Protein AF-A0A9X2T0P3-F1 (afdb_monomer_lite)

Organism: NCBI:txid2961943

pLDDT: mean 76.22, std 13.5, range [40.12, 92.62]

Sequence (86 aa):
MSDKIKVDTLVINYPERNQIYSTELRMKGEVSETVLVNIEGIKSLQLPPGIYDSLIYKGDWYGNPMVLEVKGNSGTQLEFCANFYF

Radius of gyration: 13.49 Å; chains: 1; bounding box: 28×21×44 Å

Secondary structure (DSSP, 8-state):
--------------TTTTT--EEEEEEEEEESS-EEEEETTTEEEEE-SEEEEEEEEEEE---SSPPEEEE--TT-EEEEEEEEE-

Foldseek 3Di:
DDQDFPFDWDADPDPVLVVFFKKWKWKWWFDQAWKWKDFPPPDIDIDGGDTDTDTPDIGTDDDRTGTIGMGDDPVTDMDMDMDTDD

Structure (mmCIF, N/CA/C/O backbone):
data_AF-A0A9X2T0P3-F1
#
_entry.id   AF-A0A9X2T0P3-F1
#
loop_
_atom_site.group_PDB
_atom_site.id
_atom_site.type_symbol
_atom_site.label_atom_id
_atom_site.label_alt_id
_atom_site.label_comp_id
_atom_site.label_asym_id
_atom_site.label_entity_id
_atom_site.label_seq_id
_atom_site.pdbx_PDB_ins_code
_atom_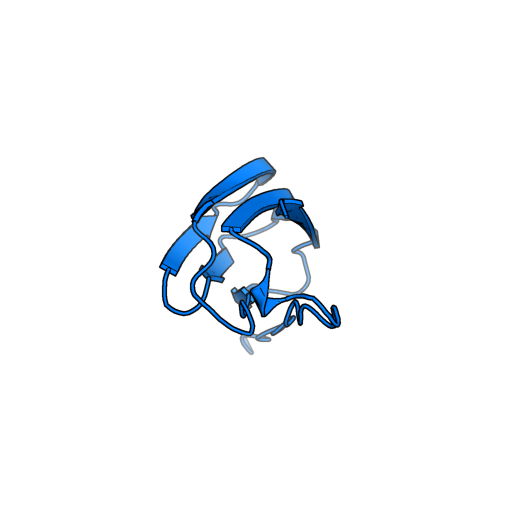site.Cartn_x
_atom_site.Cartn_y
_atom_site.Cartn_z
_atom_site.occupancy
_atom_site.B_iso_or_equiv
_atom_site.auth_seq_id
_atom_site.auth_comp_id
_atom_site.auth_asym_id
_atom_site.auth_atom_id
_atom_site.pdbx_PDB_model_num
ATOM 1 N N . MET A 1 1 ? -3.323 -1.255 27.597 1.00 40.12 1 MET A N 1
ATOM 2 C CA . MET A 1 1 ? -3.831 -1.419 26.222 1.00 40.12 1 MET A CA 1
ATOM 3 C C . MET A 1 1 ? -2.629 -1.750 25.369 1.00 40.12 1 MET A C 1
ATOM 5 O O . MET A 1 1 ? -1.701 -0.959 25.348 1.00 40.12 1 MET A O 1
ATOM 9 N N . SER A 1 2 ? -2.558 -2.968 24.839 1.00 40.91 2 SER A N 1
ATOM 10 C CA . SER A 1 2 ? -1.423 -3.399 24.024 1.00 40.91 2 SER A CA 1
ATOM 11 C C . SER A 1 2 ? -1.684 -2.974 22.587 1.00 40.91 2 SER A C 1
ATOM 13 O O . SER A 1 2 ? -2.599 -3.517 21.970 1.00 40.91 2 SER A O 1
ATOM 15 N N . ASP A 1 3 ? -0.899 -2.021 22.087 1.00 42.62 3 ASP A N 1
ATOM 16 C CA . ASP A 1 3 ? -0.865 -1.653 20.673 1.00 42.62 3 ASP A CA 1
ATOM 17 C C . ASP A 1 3 ? -0.466 -2.896 19.870 1.00 42.62 3 ASP A C 1
ATOM 19 O O . ASP A 1 3 ? 0.689 -3.330 19.869 1.00 42.62 3 ASP A O 1
ATOM 23 N N . LYS A 1 4 ? -1.447 -3.555 19.250 1.00 50.62 4 LYS A N 1
ATOM 24 C CA . LYS A 1 4 ? -1.191 -4.707 18.386 1.00 50.62 4 LYS A CA 1
ATOM 25 C C . LYS A 1 4 ? -0.805 -4.173 17.017 1.00 50.62 4 LYS A C 1
ATOM 27 O O . LYS A 1 4 ? -1.665 -3.852 16.211 1.00 50.62 4 LYS A O 1
ATOM 32 N N . ILE A 1 5 ? 0.494 -4.093 16.757 1.00 51.09 5 ILE A N 1
ATOM 33 C CA . ILE A 1 5 ? 1.016 -3.733 15.439 1.00 51.09 5 ILE A CA 1
ATOM 34 C C . ILE A 1 5 ? 0.763 -4.914 14.494 1.00 51.09 5 ILE A C 1
ATOM 36 O O . ILE A 1 5 ? 1.433 -5.942 14.589 1.00 51.09 5 ILE A O 1
ATOM 40 N N . LYS A 1 6 ? -0.212 -4.790 13.590 1.00 55.91 6 LYS A N 1
ATOM 41 C CA . LYS A 1 6 ? -0.380 -5.733 12.480 1.00 55.91 6 LYS A CA 1
ATOM 42 C C . LYS A 1 6 ? 0.439 -5.243 11.286 1.00 55.91 6 LYS A C 1
ATO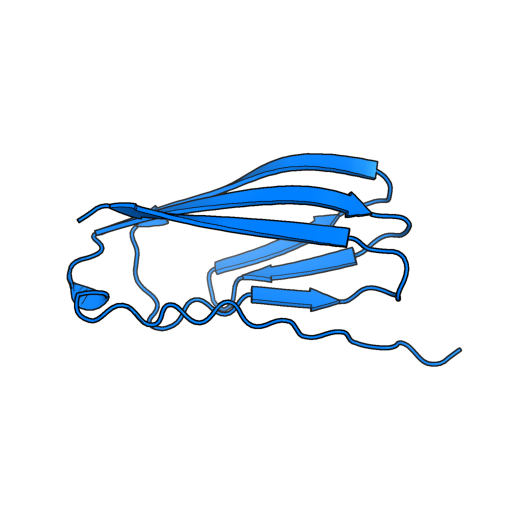M 44 O O . LYS A 1 6 ? -0.067 -4.499 10.459 1.00 55.91 6 LYS A O 1
ATOM 49 N N . VAL A 1 7 ? 1.700 -5.666 11.210 1.00 51.62 7 VAL A N 1
ATOM 50 C CA . VAL A 1 7 ? 2.542 -5.433 10.027 1.00 51.62 7 VAL A CA 1
ATOM 51 C C . VAL A 1 7 ? 2.097 -6.395 8.930 1.00 51.62 7 VAL A C 1
ATOM 53 O O . VAL A 1 7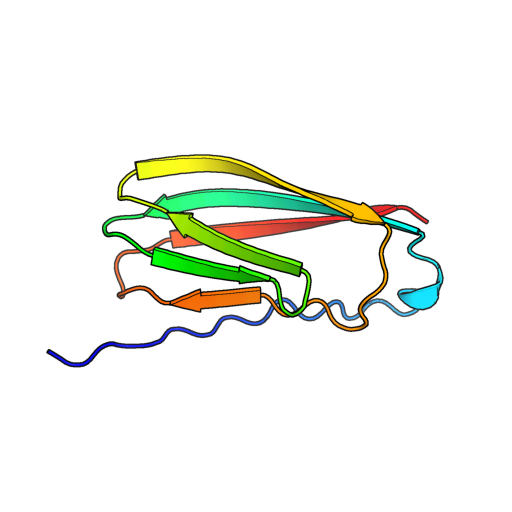 ? 2.187 -7.608 9.112 1.00 51.62 7 VAL A O 1
ATOM 56 N N . ASP A 1 8 ? 1.601 -5.862 7.819 1.00 56.16 8 ASP A N 1
ATOM 57 C CA . ASP A 1 8 ? 1.323 -6.633 6.609 1.00 56.16 8 ASP A CA 1
ATOM 58 C C . ASP A 1 8 ? 2.233 -6.116 5.496 1.00 56.16 8 ASP A C 1
ATOM 60 O O . ASP A 1 8 ? 2.191 -4.928 5.183 1.00 56.16 8 ASP A O 1
ATOM 64 N N . THR A 1 9 ? 3.090 -6.983 4.953 1.00 56.00 9 THR A N 1
ATOM 65 C CA . THR A 1 9 ? 4.121 -6.606 3.980 1.00 56.00 9 THR A CA 1
ATOM 66 C C . THR A 1 9 ? 3.685 -7.023 2.583 1.00 56.00 9 THR A C 1
ATOM 68 O O . THR A 1 9 ? 3.666 -8.212 2.260 1.00 56.00 9 THR A O 1
ATOM 71 N N . LEU A 1 10 ? 3.415 -6.053 1.708 1.00 59.78 10 LEU A N 1
ATOM 72 C CA . LEU A 1 10 ? 3.173 -6.330 0.291 1.00 59.78 10 LEU A CA 1
ATOM 73 C C . LEU A 1 10 ? 4.496 -6.626 -0.434 1.00 59.78 10 LEU A C 1
ATOM 75 O O . LEU A 1 10 ? 5.144 -5.727 -0.952 1.00 59.78 10 LEU A O 1
ATOM 79 N N . VAL A 1 11 ? 4.912 -7.891 -0.501 1.00 61.06 11 VAL A N 1
ATOM 80 C CA . VAL A 1 11 ? 6.108 -8.273 -1.271 1.00 61.06 11 VAL A CA 1
ATOM 81 C C . VAL A 1 11 ? 5.746 -8.489 -2.738 1.00 61.06 11 VAL A C 1
ATOM 83 O O . VAL A 1 11 ? 4.970 -9.383 -3.076 1.00 61.06 11 VAL A O 1
ATOM 86 N N . ILE A 1 12 ? 6.369 -7.725 -3.635 1.00 59.72 12 ILE A N 1
ATOM 87 C CA . ILE A 1 12 ? 6.229 -7.940 -5.081 1.00 59.72 12 ILE A CA 1
ATOM 88 C C . ILE A 1 12 ? 7.125 -9.099 -5.490 1.00 59.72 12 ILE A C 1
ATOM 90 O O . ILE A 1 12 ? 8.317 -8.948 -5.772 1.00 59.72 12 ILE A O 1
ATOM 94 N N . ASN A 1 13 ? 6.533 -10.286 -5.513 1.00 58.38 13 ASN A N 1
ATOM 95 C CA . ASN A 1 13 ? 7.186 -11.498 -5.976 1.00 58.38 13 ASN A CA 1
ATOM 96 C C . ASN A 1 13 ? 6.979 -11.680 -7.491 1.00 58.38 13 ASN A C 1
ATOM 98 O O . ASN A 1 13 ? 6.308 -12.616 -7.920 1.00 58.38 13 ASN A O 1
ATOM 102 N N . TYR A 1 14 ? 7.509 -10.750 -8.297 1.00 59.34 14 TYR A N 1
ATOM 103 C CA . TYR A 1 14 ? 7.413 -10.788 -9.763 1.00 59.34 14 TYR A CA 1
ATOM 104 C C . TYR A 1 14 ? 8.809 -10.903 -10.409 1.00 59.34 14 TYR A C 1
ATOM 106 O O . TYR A 1 14 ? 9.709 -10.143 -10.035 1.00 59.34 14 TYR A O 1
ATOM 114 N N . PRO A 1 15 ? 9.027 -11.826 -11.368 1.00 58.12 15 PRO A N 1
ATOM 115 C CA . PRO A 1 15 ? 10.351 -12.088 -11.946 1.00 58.12 15 PRO A CA 1
ATOM 116 C C . PRO A 1 15 ? 10.924 -10.893 -12.724 1.00 58.12 15 PRO A C 1
ATOM 118 O O . PRO A 1 15 ? 12.136 -10.693 -12.739 1.00 58.12 15 PRO A O 1
ATOM 121 N N . GLU A 1 16 ? 10.068 -10.046 -13.295 1.00 65.25 16 GLU A N 1
ATOM 122 C CA . GLU A 1 16 ? 10.460 -8.873 -14.091 1.00 65.25 16 GLU A CA 1
ATOM 123 C C . GLU A 1 16 ? 10.370 -7.565 -13.297 1.00 65.25 16 GLU A C 1
ATOM 125 O O . GLU A 1 16 ? 10.281 -6.484 -13.864 1.00 65.25 16 GLU A O 1
ATOM 130 N N . ARG A 1 17 ? 10.426 -7.625 -11.963 1.00 65.75 17 ARG A N 1
ATOM 131 C CA . ARG A 1 17 ? 10.357 -6.451 -11.068 1.00 65.75 17 ARG A CA 1
ATOM 132 C C . ARG A 1 17 ? 11.348 -5.313 -11.372 1.00 65.75 17 ARG A C 1
ATOM 134 O O . ARG A 1 17 ? 11.142 -4.199 -10.911 1.00 65.75 17 ARG A O 1
ATOM 141 N N . ASN A 1 18 ? 12.417 -5.595 -12.120 1.00 70.50 18 ASN A N 1
ATOM 142 C CA . ASN A 1 18 ? 13.410 -4.607 -12.561 1.00 70.50 18 ASN A CA 1
ATOM 143 C C . ASN A 1 18 ? 13.035 -3.915 -13.887 1.00 70.50 18 ASN A C 1
ATOM 145 O O . ASN A 1 18 ? 13.727 -2.992 -14.297 1.00 70.50 18 ASN A O 1
ATOM 149 N N . GLN A 1 19 ? 11.993 -4.389 -14.575 1.00 74.75 19 GLN A N 1
ATOM 150 C CA . GLN A 1 19 ? 11.440 -3.788 -15.793 1.00 74.75 19 GLN A CA 1
ATOM 151 C C . GLN A 1 19 ? 10.250 -2.870 -15.486 1.00 74.75 19 GLN A C 1
ATOM 153 O O . GLN A 1 19 ? 9.790 -2.150 -16.361 1.00 74.75 19 GLN A O 1
ATOM 158 N N . ILE A 1 20 ? 9.762 -2.876 -14.242 1.00 77.12 20 ILE A N 1
ATOM 159 C CA . ILE A 1 20 ? 8.713 -1.961 -13.806 1.00 77.12 20 ILE A CA 1
ATOM 160 C C . ILE A 1 20 ? 9.288 -0.546 -13.867 1.00 77.12 20 ILE A C 1
ATOM 162 O O . ILE A 1 20 ? 10.215 -0.231 -13.122 1.00 77.12 20 ILE A O 1
ATOM 166 N N . TYR A 1 21 ? 8.737 0.304 -14.731 1.00 81.81 21 TYR A N 1
ATOM 167 C CA . TYR A 1 21 ? 9.120 1.715 -14.794 1.00 81.81 21 TYR A CA 1
ATOM 168 C C . TYR A 1 21 ? 8.179 2.595 -13.969 1.00 81.81 21 TYR A C 1
ATOM 170 O O . TYR A 1 21 ? 8.587 3.656 -13.508 1.00 81.81 21 TYR A O 1
ATOM 178 N N . SER A 1 22 ? 6.935 2.163 -13.735 1.00 85.81 22 SER A N 1
ATOM 179 C CA . SER A 1 22 ? 5.960 2.904 -12.931 1.00 85.81 22 SER A CA 1
ATOM 180 C C . SER A 1 22 ? 5.013 1.979 -12.171 1.00 85.81 22 SER A C 1
ATOM 182 O O . SER A 1 22 ? 4.753 0.844 -12.574 1.00 85.81 22 SER A O 1
ATOM 184 N N . THR A 1 23 ? 4.466 2.473 -11.063 1.00 86.00 23 THR A N 1
ATOM 185 C CA . THR A 1 23 ? 3.426 1.785 -10.300 1.00 86.00 23 THR A CA 1
ATOM 186 C C . THR A 1 23 ? 2.336 2.743 -9.834 1.00 86.00 23 THR A C 1
ATOM 188 O O . THR A 1 23 ? 2.564 3.935 -9.606 1.00 86.00 23 THR A O 1
ATOM 191 N N . GLU A 1 24 ? 1.138 2.194 -9.667 1.00 89.19 24 GLU A N 1
ATOM 192 C CA . GLU A 1 24 ? 0.023 2.829 -8.981 1.00 89.19 24 GLU A CA 1
ATOM 193 C C . GLU A 1 24 ? -0.408 1.956 -7.803 1.00 89.19 24 GLU A C 1
ATOM 195 O O . GLU A 1 24 ? -0.764 0.794 -7.992 1.00 89.19 24 GLU A O 1
ATOM 200 N N . LEU A 1 25 ? -0.426 2.525 -6.598 1.00 87.06 25 LEU A N 1
ATOM 201 C CA . LEU A 1 25 ? -0.924 1.867 -5.396 1.00 87.06 25 LEU A CA 1
ATOM 202 C C . LEU A 1 25 ? -2.258 2.481 -4.991 1.00 87.06 25 LEU A C 1
ATOM 204 O O . LEU A 1 25 ? -2.349 3.675 -4.682 1.00 87.06 25 LEU A O 1
ATOM 208 N N . ARG A 1 26 ? -3.289 1.644 -4.953 1.00 90.00 26 ARG A N 1
ATOM 209 C CA . ARG A 1 26 ? -4.616 1.981 -4.448 1.00 90.00 26 ARG A CA 1
ATOM 210 C C . ARG A 1 26 ? -4.873 1.293 -3.122 1.00 90.00 26 ARG A C 1
ATOM 212 O O . ARG A 1 26 ? -4.400 0.188 -2.873 1.00 90.00 26 ARG A O 1
ATOM 219 N N . MET A 1 27 ? -5.663 1.965 -2.304 1.00 89.75 27 MET A N 1
ATOM 220 C CA . MET A 1 27 ? -6.112 1.493 -1.012 1.00 89.75 27 MET A CA 1
ATOM 221 C C . MET A 1 27 ? -7.628 1.602 -0.947 1.00 89.75 27 MET A C 1
ATOM 223 O O . MET A 1 27 ? -8.193 2.648 -1.281 1.00 89.75 27 MET A O 1
ATOM 227 N N . LYS A 1 28 ? -8.272 0.533 -0.491 1.00 91.00 28 LYS A N 1
ATOM 228 C CA . LYS A 1 28 ? -9.711 0.490 -0.263 1.00 91.00 28 LYS A CA 1
ATOM 229 C C . LYS A 1 28 ? -10.007 -0.152 1.080 1.00 91.00 28 LYS A C 1
ATOM 231 O O . LYS A 1 28 ? -9.331 -1.097 1.462 1.00 91.00 28 LYS A O 1
ATOM 236 N N . GLY A 1 29 ? -11.021 0.333 1.782 1.00 89.19 29 GLY A N 1
ATOM 237 C CA . GLY A 1 29 ? -11.492 -0.316 2.999 1.00 89.19 29 GLY A CA 1
ATOM 238 C C . GLY A 1 29 ? -12.007 0.653 4.046 1.00 89.19 29 GLY A C 1
ATOM 239 O O . GLY A 1 29 ? -12.213 1.833 3.768 1.00 89.19 29 GLY A O 1
ATOM 240 N N . GLU A 1 30 ? -12.221 0.140 5.248 1.00 88.56 30 GLU A N 1
ATOM 241 C CA . GLU A 1 30 ? -12.721 0.904 6.384 1.00 88.56 30 GLU A CA 1
ATOM 242 C C . GLU A 1 30 ? -11.685 0.925 7.504 1.00 88.56 30 GLU A C 1
ATOM 244 O O . GLU A 1 30 ? -11.063 -0.085 7.853 1.00 88.56 30 GLU A O 1
ATOM 249 N N . VAL A 1 31 ? -11.519 2.110 8.074 1.00 87.75 31 VAL A N 1
ATOM 250 C CA . VAL A 1 31 ? -10.631 2.363 9.191 1.00 87.75 31 VAL A CA 1
ATOM 251 C C . VAL A 1 31 ? -11.480 2.833 10.369 1.00 87.75 31 VAL A C 1
ATOM 253 O O . VAL A 1 31 ? -12.128 3.874 10.304 1.00 87.75 31 VAL A O 1
ATOM 256 N N . SER A 1 32 ? -11.490 2.061 11.455 1.00 86.00 32 SER A N 1
ATOM 257 C CA . SER A 1 32 ? -12.296 2.357 12.648 1.00 86.00 32 SER A CA 1
ATOM 258 C C . SER A 1 32 ? -11.661 3.397 13.583 1.00 86.00 32 SER A C 1
ATOM 260 O O . SER A 1 32 ? -12.314 3.922 14.479 1.00 86.00 32 SER A O 1
ATOM 262 N N . GLU A 1 33 ? -10.370 3.666 13.414 1.00 83.75 33 GLU A N 1
ATOM 263 C CA . GLU A 1 33 ? -9.548 4.542 14.253 1.00 83.75 33 GLU A CA 1
ATOM 264 C C . GLU A 1 33 ? -8.409 5.136 13.420 1.00 83.75 33 GLU A C 1
ATOM 266 O O . GLU A 1 33 ? -8.165 4.684 12.316 1.00 83.75 33 GLU A O 1
ATOM 271 N N . THR A 1 34 ? -7.675 6.132 13.905 1.00 86.44 34 THR A N 1
ATOM 272 C CA . THR A 1 34 ? -6.567 6.662 13.100 1.00 86.44 34 THR A CA 1
ATOM 273 C C . THR A 1 34 ? -5.455 5.623 12.916 1.00 86.44 34 THR A C 1
ATOM 275 O O . THR A 1 34 ? -4.895 5.157 13.906 1.00 86.44 34 THR A O 1
ATOM 278 N N . VAL A 1 35 ? -5.074 5.324 11.671 1.00 86.50 35 VAL A N 1
ATOM 279 C CA . VAL A 1 35 ? -3.957 4.417 11.348 1.00 86.50 35 VAL A CA 1
ATOM 280 C C . VAL A 1 35 ? -2.827 5.128 10.619 1.00 86.50 35 VAL A C 1
ATOM 282 O O . VAL A 1 35 ? -3.031 6.132 9.934 1.00 86.50 35 VAL A O 1
ATOM 285 N N . LEU A 1 36 ? -1.616 4.594 10.761 1.00 86.38 36 LEU A N 1
ATOM 286 C CA . LEU A 1 36 ? -0.440 5.053 10.028 1.00 86.38 36 LEU A CA 1
ATOM 287 C C . LEU A 1 36 ? -0.086 4.030 8.948 1.00 86.38 36 LEU A C 1
ATOM 289 O O . LEU A 1 36 ? 0.159 2.869 9.260 1.00 86.38 36 LEU A O 1
ATOM 293 N N . VAL A 1 37 ? -0.032 4.470 7.695 1.00 85.31 37 VAL A N 1
ATOM 294 C CA . VAL A 1 37 ? 0.431 3.676 6.553 1.00 85.31 37 VAL A CA 1
ATOM 295 C C . VAL A 1 37 ? 1.769 4.233 6.093 1.00 85.31 37 VAL A C 1
ATOM 297 O O . VAL A 1 37 ? 1.851 5.369 5.629 1.00 85.31 37 VAL A O 1
ATOM 300 N N . ASN A 1 38 ? 2.822 3.437 6.215 1.00 83.19 38 ASN A N 1
ATOM 301 C CA . ASN A 1 38 ? 4.153 3.763 5.728 1.00 83.19 38 ASN A CA 1
ATOM 302 C C . ASN A 1 38 ? 4.419 3.011 4.428 1.00 83.19 38 ASN A C 1
ATOM 304 O O . ASN A 1 38 ? 4.272 1.793 4.365 1.00 83.19 38 ASN A O 1
ATOM 308 N N . ILE A 1 39 ? 4.840 3.749 3.409 1.00 81.88 39 ILE A N 1
ATOM 309 C CA . ILE A 1 39 ? 5.414 3.224 2.175 1.00 81.88 39 ILE A CA 1
ATOM 310 C C . ILE A 1 39 ? 6.923 3.446 2.294 1.00 81.88 39 ILE A C 1
ATOM 312 O O . ILE A 1 39 ? 7.380 4.594 2.238 1.00 81.88 39 ILE A O 1
ATOM 316 N N . GLU A 1 40 ? 7.681 2.375 2.541 1.00 76.25 40 GLU A N 1
ATOM 317 C CA . GLU A 1 40 ? 9.108 2.451 2.880 1.00 76.25 40 GLU A CA 1
ATOM 318 C C . GLU A 1 40 ? 9.896 3.260 1.841 1.00 76.25 40 GLU A C 1
ATOM 320 O O . GLU A 1 40 ? 9.788 3.036 0.636 1.00 76.25 40 GLU A O 1
ATOM 325 N N . GLY A 1 41 ? 10.666 4.245 2.316 1.00 74.69 41 GLY A N 1
ATOM 326 C CA . GLY A 1 41 ? 11.491 5.113 1.470 1.00 74.69 41 GLY A CA 1
ATOM 327 C C . GLY A 1 41 ? 10.722 6.118 0.600 1.00 74.69 41 GLY A C 1
ATOM 328 O O . GLY A 1 41 ? 11.359 6.889 -0.112 1.00 74.69 41 GLY A O 1
ATOM 329 N N . ILE A 1 42 ? 9.384 6.141 0.656 1.00 78.94 42 ILE A N 1
ATOM 330 C CA . ILE A 1 42 ? 8.546 6.981 -0.211 1.00 78.94 42 ILE A CA 1
ATOM 331 C C . ILE A 1 42 ? 7.740 7.996 0.603 1.00 78.94 42 ILE A C 1
ATOM 333 O O . ILE A 1 42 ? 7.911 9.203 0.427 1.00 78.94 42 ILE A O 1
ATOM 337 N N . LYS A 1 43 ? 6.816 7.539 1.459 1.00 83.94 43 LYS A N 1
ATOM 338 C CA . LYS A 1 43 ? 5.873 8.428 2.157 1.00 83.94 43 LYS A CA 1
ATOM 339 C C . LYS A 1 43 ? 5.201 7.741 3.343 1.00 83.94 43 LYS A C 1
ATOM 341 O O . LYS A 1 43 ? 4.935 6.546 3.301 1.00 83.94 43 LYS A O 1
ATOM 346 N N . SER A 1 44 ? 4.825 8.531 4.344 1.00 87.50 44 SER A N 1
ATOM 347 C CA . SER A 1 44 ? 3.914 8.126 5.420 1.00 87.50 44 SER A CA 1
ATOM 348 C C . SER A 1 44 ? 2.568 8.839 5.291 1.00 87.50 44 SER A C 1
ATOM 350 O O . SER A 1 44 ? 2.504 10.026 4.961 1.00 87.50 44 SER A O 1
ATOM 352 N N . LEU A 1 45 ? 1.485 8.114 5.553 1.00 88.06 45 LEU A N 1
ATOM 353 C CA . LEU A 1 45 ? 0.105 8.577 5.466 1.00 88.06 45 LEU A CA 1
ATOM 354 C C . LEU A 1 45 ? -0.596 8.314 6.796 1.00 88.06 45 LEU A C 1
ATOM 356 O O . LEU A 1 45 ? -0.608 7.187 7.279 1.00 88.06 45 LEU A O 1
ATOM 360 N N . GLN A 1 46 ? -1.206 9.348 7.367 1.00 89.81 46 GLN A N 1
ATOM 361 C CA . GLN A 1 46 ? -2.078 9.211 8.527 1.00 89.81 46 GLN A CA 1
ATOM 362 C C . GLN A 1 46 ? -3.528 9.209 8.045 1.00 89.81 46 GLN A C 1
ATOM 364 O O . GLN A 1 46 ? -3.980 10.172 7.424 1.00 89.81 46 GLN A O 1
ATOM 369 N N . LEU A 1 47 ? -4.238 8.118 8.305 1.00 88.12 47 LEU A N 1
ATOM 370 C CA . LEU A 1 47 ? -5.608 7.906 7.858 1.00 88.12 47 LEU A CA 1
ATOM 371 C C . LEU A 1 47 ? -6.540 8.012 9.064 1.00 88.12 47 LEU A C 1
ATOM 373 O O . LEU A 1 47 ? -6.485 7.130 9.919 1.00 88.12 47 LEU A O 1
ATOM 377 N N . PRO A 1 48 ? -7.343 9.083 9.192 1.00 89.81 48 PRO A N 1
ATOM 378 C CA . PRO A 1 48 ? -8.382 9.152 10.216 1.00 89.81 48 PRO A CA 1
ATOM 379 C C . PRO A 1 48 ? -9.450 8.050 10.042 1.00 89.81 48 PRO A C 1
ATOM 381 O O . PRO A 1 48 ? -9.474 7.356 9.028 1.00 89.81 48 PRO A O 1
ATOM 384 N N . PRO A 1 49 ? -10.362 7.878 11.014 1.00 90.00 49 PRO A N 1
ATOM 385 C CA . PRO A 1 49 ? -11.472 6.948 10.859 1.00 90.00 49 PRO A CA 1
ATOM 386 C C . PRO A 1 49 ? -12.325 7.303 9.636 1.00 90.00 49 PRO A C 1
ATOM 388 O O . PRO A 1 49 ? -12.669 8.471 9.434 1.00 90.00 49 PRO A O 1
ATOM 391 N N . GLY A 1 50 ? -12.689 6.305 8.837 1.00 90.44 50 GLY A N 1
ATOM 392 C CA . GLY A 1 50 ? -13.489 6.513 7.638 1.00 90.44 50 GLY A CA 1
ATOM 393 C C . GLY A 1 50 ? -13.410 5.376 6.629 1.00 90.44 50 GLY A C 1
ATOM 394 O O . GLY A 1 50 ? -12.698 4.388 6.809 1.00 90.44 50 GLY A O 1
ATOM 395 N N . ILE A 1 51 ? -14.161 5.548 5.543 1.00 92.19 51 ILE A N 1
ATOM 396 C CA . ILE A 1 51 ? -14.175 4.640 4.397 1.00 92.19 51 ILE A CA 1
ATOM 397 C C . ILE A 1 51 ? -13.307 5.246 3.299 1.00 92.19 51 ILE A C 1
ATOM 399 O O . ILE A 1 51 ? -13.464 6.415 2.941 1.00 92.19 51 ILE A O 1
ATOM 403 N N . TYR A 1 52 ? -12.415 4.433 2.750 1.00 89.06 52 TYR A N 1
ATOM 404 C CA . TYR A 1 52 ? -11.447 4.827 1.743 1.00 89.06 52 TYR A CA 1
ATOM 405 C C . TYR A 1 52 ? -11.639 4.044 0.449 1.00 89.06 52 TYR A C 1
ATOM 407 O O . TYR A 1 52 ? -11.840 2.831 0.452 1.00 89.06 52 TYR A O 1
ATOM 415 N N . ASP A 1 53 ? -11.507 4.764 -0.659 1.00 92.62 53 ASP A N 1
ATOM 416 C CA . ASP A 1 53 ? -11.200 4.254 -1.993 1.00 92.62 53 ASP A CA 1
ATOM 417 C C . ASP A 1 53 ? -10.297 5.309 -2.633 1.00 92.62 53 ASP A C 1
ATOM 419 O O . ASP A 1 53 ? -10.743 6.387 -3.034 1.00 92.62 53 ASP A O 1
ATOM 423 N N . SER A 1 54 ? -8.985 5.111 -2.538 1.00 90.12 54 SER A N 1
ATOM 424 C CA . SER A 1 54 ? -8.020 6.175 -2.807 1.00 90.12 54 SER A CA 1
ATOM 425 C C . SER A 1 54 ? -6.755 5.655 -3.468 1.00 90.12 54 SER A C 1
ATOM 427 O O . SER A 1 54 ? -6.177 4.648 -3.068 1.00 90.12 54 SER A O 1
ATOM 429 N N . LEU A 1 55 ? -6.297 6.393 -4.478 1.00 89.69 55 LEU A N 1
ATOM 430 C CA . LEU A 1 55 ? -4.953 6.257 -5.027 1.00 89.69 55 LEU A CA 1
ATOM 431 C C . LEU A 1 55 ? -3.973 6.926 -4.057 1.00 89.69 55 LEU A C 1
ATOM 433 O O . LEU A 1 55 ? -4.054 8.134 -3.837 1.00 89.69 55 LEU A O 1
ATOM 437 N N . ILE A 1 56 ? -3.067 6.145 -3.474 1.00 87.62 56 ILE A N 1
ATOM 438 C CA . ILE A 1 56 ? -2.143 6.610 -2.429 1.00 87.62 56 ILE A CA 1
ATOM 439 C C . ILE A 1 56 ? -0.705 6.775 -2.923 1.00 87.62 56 ILE A C 1
ATOM 441 O O . ILE A 1 56 ? 0.078 7.493 -2.300 1.00 87.62 56 ILE A O 1
ATOM 445 N N . TYR A 1 57 ? -0.370 6.175 -4.066 1.00 86.06 57 TYR A N 1
ATOM 446 C CA . TYR A 1 57 ? 0.901 6.392 -4.744 1.00 86.06 57 TYR A CA 1
ATOM 447 C C . TYR A 1 57 ? 0.750 6.217 -6.257 1.00 86.06 57 TYR A C 1
ATOM 449 O O . TYR A 1 57 ? 0.047 5.320 -6.718 1.00 86.06 57 TYR A O 1
ATOM 457 N N . LYS A 1 58 ? 1.412 7.088 -7.018 1.00 88.44 58 LYS A N 1
ATOM 458 C CA . LYS A 1 58 ? 1.602 6.979 -8.464 1.00 88.44 58 LYS A CA 1
ATOM 459 C C . LYS A 1 58 ? 2.945 7.596 -8.800 1.00 88.44 58 LYS A C 1
ATOM 461 O O . LYS A 1 58 ? 3.164 8.768 -8.495 1.00 88.44 58 LYS A O 1
ATOM 466 N N . GLY A 1 59 ? 3.822 6.825 -9.418 1.00 85.88 59 GLY A N 1
ATOM 467 C CA . GLY A 1 59 ? 5.139 7.325 -9.768 1.00 85.88 59 GLY A CA 1
ATOM 468 C C . GLY A 1 59 ? 6.040 6.258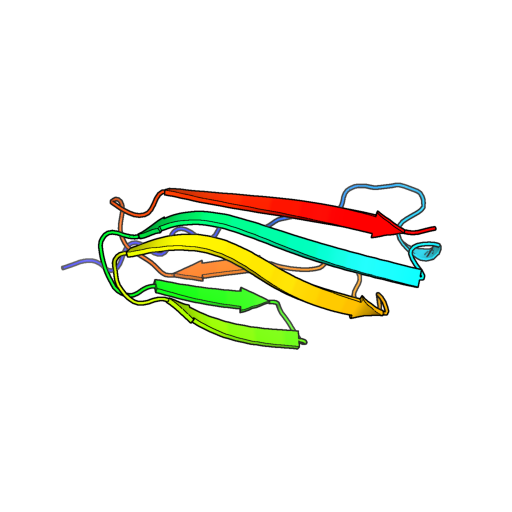 -10.343 1.00 85.88 59 GLY A C 1
ATOM 469 O O . GLY A 1 59 ? 5.615 5.131 -10.611 1.00 85.88 59 GLY A O 1
ATOM 470 N N . ASP A 1 60 ? 7.278 6.667 -10.553 1.00 81.75 60 ASP A N 1
ATOM 471 C CA . ASP A 1 60 ? 8.338 5.810 -11.048 1.00 81.75 60 ASP A CA 1
ATOM 472 C C . ASP A 1 60 ? 8.739 4.768 -9.997 1.00 81.75 60 ASP A C 1
ATOM 474 O O . ASP A 1 60 ? 8.735 5.029 -8.790 1.00 81.75 60 ASP A O 1
ATOM 478 N N . TRP A 1 61 ? 9.105 3.579 -10.460 1.00 72.31 61 TRP A N 1
ATOM 479 C CA . TRP A 1 61 ? 9.465 2.465 -9.594 1.00 72.31 61 TRP A CA 1
ATOM 480 C C . TRP A 1 61 ? 10.976 2.403 -9.351 1.00 72.31 61 TRP A C 1
ATOM 482 O O . TRP A 1 61 ? 11.751 2.127 -10.263 1.00 72.31 61 TRP A O 1
ATOM 492 N N . TYR A 1 62 ? 11.394 2.632 -8.103 1.00 65.88 62 TYR A N 1
ATOM 493 C CA . TYR A 1 62 ? 12.818 2.667 -7.734 1.00 65.88 62 TYR A CA 1
ATOM 494 C C . TYR A 1 62 ? 13.215 1.691 -6.614 1.00 65.88 62 TYR A C 1
ATOM 496 O O . TYR A 1 62 ? 14.404 1.527 -6.344 1.00 65.88 62 TYR A O 1
ATOM 504 N N . GLY A 1 63 ? 12.253 1.048 -5.943 1.00 59.03 63 GLY A N 1
ATOM 505 C CA . GLY A 1 63 ? 12.497 0.235 -4.747 1.00 59.03 63 GLY A CA 1
ATOM 506 C C . GLY A 1 63 ? 12.197 -1.236 -4.982 1.00 59.03 63 GLY A C 1
ATOM 507 O O . GLY A 1 63 ? 11.136 -1.574 -5.476 1.00 59.03 63 GLY A O 1
ATOM 508 N N . ASN A 1 64 ? 13.104 -2.131 -4.609 1.00 59.50 64 ASN A N 1
ATOM 509 C CA . ASN A 1 64 ? 12.869 -3.569 -4.677 1.00 59.50 64 ASN A CA 1
ATOM 510 C C . ASN A 1 64 ? 13.188 -4.202 -3.312 1.00 59.50 64 ASN A C 1
ATOM 512 O O . ASN A 1 64 ? 14.376 -4.332 -3.006 1.00 59.50 64 ASN A O 1
ATOM 516 N N . PRO A 1 65 ? 12.191 -4.614 -2.498 1.00 61.03 65 PRO A N 1
ATOM 517 C CA . PRO A 1 65 ? 10.727 -4.523 -2.675 1.00 61.03 65 PRO A CA 1
ATOM 518 C C . PRO A 1 65 ? 10.118 -3.179 -2.207 1.00 61.03 65 PRO A C 1
ATOM 520 O O . PRO A 1 65 ? 10.753 -2.436 -1.467 1.00 61.03 65 PRO A O 1
ATOM 523 N N . MET A 1 66 ? 8.861 -2.886 -2.580 1.00 69.75 66 MET A N 1
ATOM 524 C CA . MET A 1 66 ? 8.052 -1.865 -1.885 1.00 69.75 66 MET A CA 1
ATOM 525 C C . MET A 1 66 ? 7.483 -2.493 -0.627 1.00 69.75 66 MET A C 1
ATOM 527 O O . MET A 1 66 ? 6.689 -3.421 -0.706 1.00 69.75 66 MET A O 1
ATOM 531 N N . VAL A 1 67 ? 7.878 -1.981 0.526 1.00 71.06 67 VAL A N 1
ATOM 532 C CA . VAL A 1 67 ? 7.344 -2.429 1.806 1.00 71.06 67 VAL A CA 1
ATOM 533 C C . VAL A 1 67 ? 6.247 -1.464 2.224 1.00 71.06 67 VAL A C 1
ATOM 535 O O . VAL A 1 67 ? 6.462 -0.255 2.339 1.00 71.06 67 VAL A O 1
ATOM 538 N N . LEU A 1 68 ? 5.056 -2.017 2.430 1.00 75.50 68 LEU A N 1
ATOM 539 C CA . LEU A 1 68 ? 3.967 -1.337 3.112 1.00 75.50 68 LEU A CA 1
ATOM 540 C C . LEU A 1 68 ? 3.978 -1.781 4.567 1.00 75.50 68 LEU A C 1
ATOM 542 O O . LEU A 1 68 ? 4.136 -2.961 4.854 1.00 75.50 68 LEU A O 1
ATOM 546 N N . GLU A 1 69 ? 3.835 -0.834 5.481 1.00 78.12 69 GLU A N 1
ATOM 547 C CA . GLU A 1 69 ? 3.658 -1.106 6.901 1.00 78.12 69 GLU A CA 1
ATOM 548 C C . GLU A 1 69 ? 2.427 -0.337 7.375 1.00 78.12 69 GLU A C 1
ATOM 550 O O . GLU A 1 69 ? 2.357 0.885 7.249 1.00 78.12 69 GLU A O 1
ATOM 555 N N . VAL A 1 70 ? 1.452 -1.053 7.931 1.00 76.88 70 VAL A N 1
ATOM 556 C CA . VAL A 1 70 ? 0.246 -0.458 8.511 1.00 76.88 70 VAL A CA 1
ATOM 557 C C . VAL A 1 70 ? 0.303 -0.610 10.026 1.00 76.88 70 VAL A C 1
ATOM 559 O O . VAL A 1 70 ? 0.507 -1.703 10.546 1.00 76.88 70 VAL A O 1
ATOM 562 N N . LYS A 1 71 ? 0.120 0.489 10.756 1.00 78.69 71 LYS A N 1
ATOM 563 C CA . LYS A 1 71 ? 0.005 0.488 12.219 1.00 78.69 71 LYS A CA 1
ATOM 564 C C . LYS A 1 71 ? -1.401 0.920 12.604 1.00 78.69 71 LYS A C 1
ATOM 566 O O . LYS A 1 71 ? -1.759 2.080 12.411 1.00 78.69 71 LYS A O 1
ATOM 571 N N . GLY A 1 72 ? -2.175 -0.025 13.135 1.00 69.19 72 GLY A N 1
ATOM 572 C CA . GLY A 1 72 ? -3.551 0.165 13.590 1.00 69.19 72 GLY A CA 1
ATOM 573 C C . GLY A 1 72 ? -4.067 -1.046 14.369 1.00 69.19 72 GLY A C 1
ATOM 574 O O . GLY A 1 72 ? -3.47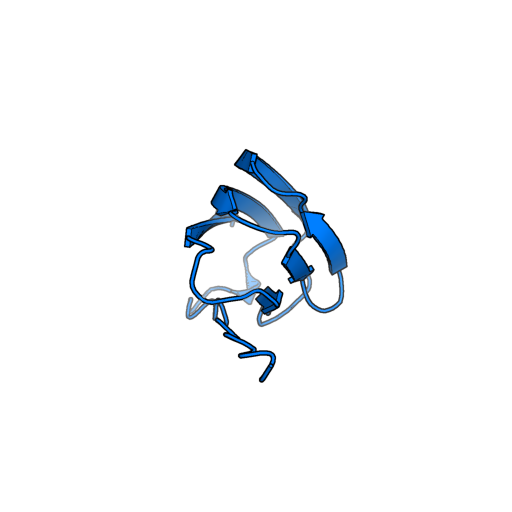6 -2.125 14.298 1.00 69.19 72 GLY A O 1
ATOM 575 N N . ASN A 1 73 ? -5.166 -0.878 15.102 1.00 67.31 73 ASN A N 1
ATOM 576 C CA . ASN A 1 73 ? -5.803 -1.931 15.887 1.00 67.31 73 ASN A CA 1
ATOM 577 C C . ASN A 1 73 ? -6.696 -2.840 15.023 1.00 67.31 73 ASN A C 1
ATOM 579 O O . ASN A 1 73 ? -6.956 -2.602 13.842 1.00 67.31 73 ASN A O 1
ATOM 583 N N . SER A 1 74 ? -7.205 -3.906 15.645 1.00 63.38 74 SER A N 1
ATOM 584 C CA . SER A 1 74 ? -7.928 -5.026 15.020 1.00 63.38 74 SER A CA 1
ATOM 585 C C . SER A 1 74 ? -9.217 -4.681 14.256 1.00 63.38 74 SER A C 1
ATOM 587 O O . SER A 1 74 ? -9.782 -5.576 13.636 1.00 63.38 74 SER A O 1
ATOM 589 N N . GLY A 1 75 ? -9.699 -3.435 14.312 1.00 64.56 75 GLY A N 1
ATOM 590 C CA . GLY A 1 75 ? -10.898 -2.972 13.598 1.00 64.56 75 GLY A CA 1
ATOM 591 C C . GLY A 1 75 ? -10.641 -2.444 12.181 1.00 64.56 75 GLY A C 1
ATOM 592 O O . GLY A 1 75 ? -11.594 -2.155 11.468 1.00 64.56 75 GLY A O 1
ATOM 593 N N . THR A 1 76 ? -9.379 -2.332 11.758 1.00 72.00 76 THR A N 1
ATOM 594 C CA . THR A 1 76 ? -9.032 -1.808 10.428 1.00 72.00 76 THR A CA 1
ATOM 595 C C . THR A 1 76 ? -9.020 -2.919 9.381 1.00 72.00 76 THR A C 1
ATOM 597 O O . THR A 1 76 ? -8.289 -3.903 9.515 1.00 72.00 76 THR A O 1
ATOM 600 N N . GLN A 1 77 ? -9.792 -2.737 8.310 1.00 79.75 77 GLN A N 1
ATOM 601 C CA . GLN A 1 77 ? -9.779 -3.597 7.129 1.00 79.75 77 GLN A CA 1
ATOM 602 C C . GLN A 1 77 ? -9.380 -2.751 5.927 1.00 79.75 77 GLN A C 1
ATOM 604 O O . GLN A 1 77 ? -10.195 -2.005 5.395 1.00 79.75 77 GLN A O 1
ATOM 609 N N . LEU A 1 78 ? -8.116 -2.857 5.519 1.00 80.94 78 LEU A N 1
ATOM 610 C CA . LEU A 1 78 ? -7.584 -2.187 4.338 1.00 80.94 78 LEU A CA 1
ATOM 611 C C . LEU A 1 78 ? -7.077 -3.226 3.342 1.00 80.94 78 LEU A C 1
ATOM 613 O O . LEU A 1 78 ? -6.297 -4.110 3.690 1.00 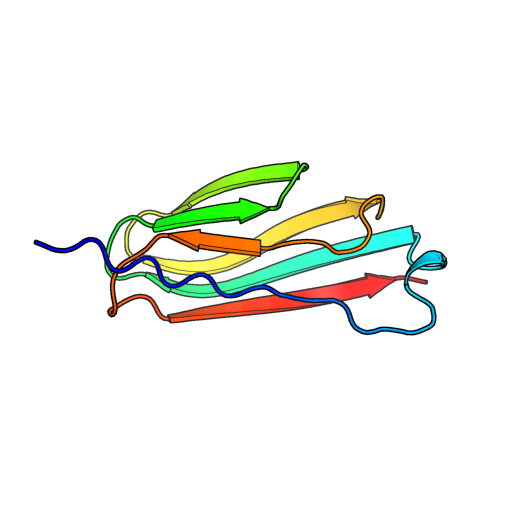80.94 78 LEU A O 1
ATOM 617 N N . GLU A 1 79 ? -7.510 -3.081 2.100 1.00 84.94 79 GLU A N 1
ATOM 618 C CA . GLU A 1 79 ? -7.020 -3.800 0.937 1.00 84.94 79 GLU A CA 1
ATOM 619 C C . GLU A 1 79 ? -6.096 -2.877 0.145 1.00 84.94 79 GLU A C 1
ATOM 621 O O . GLU A 1 79 ? -6.452 -1.739 -0.179 1.00 84.94 79 GLU A O 1
ATOM 626 N N . PHE A 1 80 ? -4.910 -3.381 -0.188 1.00 83.81 80 PHE A N 1
ATOM 627 C CA . PHE A 1 80 ? -3.932 -2.678 -1.007 1.00 83.81 80 PHE A CA 1
ATOM 628 C C . PHE A 1 80 ? -3.807 -3.381 -2.354 1.00 83.81 80 PHE A C 1
ATOM 630 O O . PHE A 1 80 ? -3.569 -4.585 -2.417 1.00 83.81 80 PHE A O 1
ATOM 637 N N . CYS A 1 81 ? -3.955 -2.619 -3.433 1.00 83.44 81 CYS A N 1
ATOM 638 C CA . CYS A 1 81 ? -3.822 -3.113 -4.796 1.00 83.44 81 CYS A CA 1
ATOM 639 C C . CYS A 1 81 ? -2.758 -2.292 -5.521 1.00 83.44 81 CYS A C 1
ATOM 641 O O . CYS A 1 81 ? -2.909 -1.079 -5.683 1.00 83.44 81 CYS A O 1
ATOM 643 N N . ALA A 1 82 ? -1.681 -2.957 -5.930 1.00 82.56 82 ALA A N 1
ATOM 644 C CA . ALA A 1 82 ? -0.609 -2.355 -6.704 1.00 82.56 82 ALA A CA 1
ATOM 645 C C . ALA A 1 82 ? -0.712 -2.800 -8.165 1.00 82.56 82 ALA A C 1
ATOM 647 O O . ALA A 1 82 ? -0.725 -3.995 -8.455 1.00 82.56 82 ALA A O 1
ATOM 648 N N . ASN A 1 83 ? -0.757 -1.831 -9.076 1.00 84.81 83 ASN A N 1
ATOM 649 C CA . ASN A 1 83 ? -0.624 -2.055 -10.509 1.00 84.81 83 ASN A CA 1
ATOM 650 C C . ASN A 1 83 ? 0.802 -1.699 -10.930 1.00 84.81 83 ASN A C 1
ATOM 652 O O . ASN A 1 83 ? 1.330 -0.659 -10.525 1.00 84.81 83 ASN A O 1
ATOM 656 N N . PHE A 1 84 ? 1.411 -2.554 -11.746 1.00 82.81 84 PHE A N 1
ATOM 657 C CA . PHE A 1 84 ? 2.766 -2.374 -12.261 1.00 82.81 84 PHE A CA 1
ATOM 658 C C . PHE A 1 84 ? 2.726 -2.186 -13.771 1.00 82.81 84 PHE A C 1
ATOM 660 O O . PHE A 1 84 ? 1.985 -2.884 -14.464 1.00 82.81 84 PHE A O 1
ATOM 667 N N . TYR A 1 85 ? 3.523 -1.240 -14.253 1.00 82.69 85 TYR A N 1
ATOM 668 C CA . TYR A 1 85 ? 3.632 -0.887 -15.662 1.00 82.69 85 TYR A CA 1
ATOM 669 C C . TYR A 1 85 ? 5.066 -1.175 -16.135 1.00 82.69 85 TYR A C 1
ATOM 671 O O . TYR A 1 85 ? 6.020 -0.784 -15.452 1.00 82.69 85 TYR A O 1
ATOM 679 N N . PHE A 1 86 ? 5.183 -1.891 -17.261 1.00 83.25 86 PHE A N 1
ATOM 680 C CA . PHE A 1 86 ? 6.408 -2.474 -17.833 1.00 83.25 86 PHE A CA 1
ATOM 681 C C . PHE A 1 86 ? 6.634 -1.985 -19.260 1.00 83.25 86 PHE A C 1
ATOM 683 O O . PHE A 1 86 ? 5.618 -1.848 -19.984 1.00 83.25 86 PHE A O 1
#